Protein AF-A0A919ZQ07-F1 (afdb_monomer_lite)

Foldseek 3Di:
DEDEEELQEPPDHCVVVVVCVVPDDDDYYYHYDNHDYPPCSCVSCVPVVVVVVVVVCCVPVNPDPPPPPPPPD

Secondary structure (DSSP, 8-state):
--EEEETT-SSS-HHHHHHHHHH--SS--EEEETT--TT-HHHH-HHHHHHHHHHHHHHHH-S----------

Structure (mmCIF, N/CA/C/O backbone):
data_AF-A0A919ZQ07-F1
#
_entry.id   AF-A0A919ZQ07-F1
#
loop_
_atom_site.group_PDB
_atom_site.id
_atom_site.type_symbol
_atom_site.label_atom_id
_atom_site.label_alt_id
_atom_site.label_comp_id
_atom_site.label_asym_id
_atom_site.label_entity_id
_atom_site.label_seq_id
_atom_site.pdbx_PDB_ins_code
_atom_site.Cartn_x
_atom_site.Cartn_y
_atom_site.Cartn_z
_atom_site.occupancy
_atom_site.B_iso_or_equiv
_atom_site.auth_seq_id
_atom_site.auth_comp_id
_atom_site.auth_asym_id
_atom_site.auth_atom_id
_atom_site.pdbx_PDB_model_num
ATOM 1 N N . MET A 1 1 ? -0.797 -6.988 9.705 1.00 44.94 1 MET A N 1
ATOM 2 C CA . MET A 1 1 ? 0.348 -6.089 9.418 1.00 44.94 1 MET A CA 1
ATOM 3 C C . MET A 1 1 ? 0.353 -5.900 7.918 1.00 44.94 1 MET A C 1
ATOM 5 O O . MET A 1 1 ? 0.621 -6.868 7.214 1.00 44.94 1 MET A O 1
ATOM 9 N N . ASP A 1 2 ? -0.030 -4.720 7.441 1.00 48.22 2 ASP A N 1
ATOM 10 C CA . ASP A 1 2 ? -0.373 -4.536 6.027 1.00 48.22 2 ASP A CA 1
ATOM 11 C C . ASP A 1 2 ? 0.822 -3.985 5.247 1.00 48.22 2 ASP A C 1
ATOM 13 O O . ASP A 1 2 ? 1.579 -3.153 5.751 1.00 48.22 2 ASP A O 1
ATOM 17 N N . ARG A 1 3 ? 1.048 -4.531 4.047 1.00 55.84 3 ARG A N 1
ATOM 18 C CA . ARG A 1 3 ? 2.259 -4.307 3.239 1.00 55.84 3 ARG A CA 1
ATOM 19 C C . ARG A 1 3 ? 1.859 -3.797 1.853 1.00 55.84 3 ARG A C 1
ATOM 21 O O . ARG A 1 3 ? 1.039 -4.419 1.180 1.00 55.84 3 ARG A O 1
ATOM 28 N N . PHE A 1 4 ? 2.469 -2.688 1.440 1.00 60.91 4 PHE A N 1
ATOM 29 C CA . PHE A 1 4 ? 2.327 -2.080 0.115 1.00 60.91 4 PHE A CA 1
ATOM 30 C C . PHE A 1 4 ? 3.638 -2.321 -0.644 1.00 60.91 4 PHE A C 1
ATOM 32 O O . PHE A 1 4 ? 4.687 -1.885 -0.172 1.00 60.91 4 PHE A O 1
ATOM 39 N N . CYS A 1 5 ? 3.609 -3.062 -1.754 1.00 67.94 5 CYS A N 1
ATOM 40 C CA . CYS A 1 5 ? 4.816 -3.456 -2.494 1.00 67.94 5 CYS A CA 1
ATOM 41 C C . CYS A 1 5 ? 4.652 -3.215 -4.003 1.00 67.94 5 CYS A C 1
ATOM 43 O O . CYS A 1 5 ? 3.545 -3.296 -4.541 1.00 67.94 5 CYS A O 1
ATOM 45 N N . GLY A 1 6 ? 5.754 -2.898 -4.680 1.00 67.19 6 GLY A N 1
ATOM 46 C CA . GLY A 1 6 ? 5.814 -2.856 -6.137 1.00 67.19 6 GLY A CA 1
ATOM 47 C C . GLY A 1 6 ? 6.077 -4.246 -6.720 1.00 67.19 6 GLY A C 1
ATOM 48 O O . GLY A 1 6 ? 6.833 -5.020 -6.134 1.00 67.19 6 GLY A O 1
ATOM 49 N N . GLY A 1 7 ? 5.426 -4.582 -7.835 1.00 68.19 7 GLY A N 1
ATOM 50 C CA . GLY A 1 7 ? 5.601 -5.864 -8.528 1.00 68.19 7 GLY A CA 1
ATOM 51 C C . GLY A 1 7 ? 6.938 -5.997 -9.266 1.00 68.19 7 GLY A C 1
ATOM 52 O O . GLY A 1 7 ? 7.451 -7.105 -9.398 1.00 68.19 7 GLY A O 1
ATOM 53 N N . GLU A 1 8 ? 7.538 -4.877 -9.677 1.00 78.62 8 GLU A N 1
ATOM 54 C CA . GLU A 1 8 ? 8.849 -4.813 -10.343 1.00 78.62 8 GLU A CA 1
ATOM 55 C C . GLU A 1 8 ? 9.968 -4.361 -9.389 1.00 78.62 8 GLU A C 1
ATOM 57 O O . GLU A 1 8 ? 11.030 -3.893 -9.806 1.00 78.62 8 GLU A O 1
ATOM 62 N N . ASP A 1 9 ? 9.743 -4.466 -8.079 1.00 73.56 9 ASP A N 1
ATOM 63 C CA . ASP A 1 9 ? 10.747 -4.116 -7.080 1.00 73.56 9 ASP A CA 1
ATOM 64 C C . ASP A 1 9 ? 11.901 -5.135 -7.095 1.00 73.56 9 ASP A C 1
ATOM 66 O O . ASP A 1 9 ? 11.750 -6.286 -6.690 1.00 73.56 9 ASP A O 1
ATOM 70 N N . THR A 1 10 ? 13.072 -4.717 -7.574 1.00 78.25 10 THR A N 1
ATOM 71 C CA . THR A 1 10 ? 14.295 -5.537 -7.584 1.00 78.25 10 THR A CA 1
ATOM 72 C C . THR A 1 10 ? 15.166 -5.330 -6.344 1.00 78.25 10 THR A C 1
ATOM 74 O O . THR A 1 10 ? 16.092 -6.108 -6.117 1.00 78.25 10 THR A O 1
ATOM 77 N N . PHE A 1 11 ? 14.876 -4.308 -5.531 1.00 79.00 11 PHE A N 1
ATOM 78 C CA . PHE A 1 11 ? 15.603 -4.005 -4.297 1.00 79.00 11 PHE A CA 1
ATOM 79 C C . PHE A 1 11 ? 15.023 -4.781 -3.107 1.00 79.00 11 PHE A C 1
ATOM 81 O O . PHE A 1 11 ? 15.769 -5.341 -2.306 1.00 79.00 11 PHE A O 1
ATOM 88 N N . VAL A 1 12 ? 13.693 -4.871 -3.026 1.00 79.00 12 VAL A N 1
ATOM 89 C CA . VAL A 1 12 ? 12.957 -5.748 -2.106 1.00 79.00 12 VAL A CA 1
ATOM 90 C C . VAL A 1 12 ? 11.911 -6.526 -2.911 1.00 79.00 12 VAL A C 1
ATOM 92 O O . VAL A 1 12 ? 10.784 -6.054 -3.066 1.00 79.00 12 VAL A O 1
ATOM 95 N N . PRO A 1 13 ? 12.258 -7.722 -3.418 1.00 80.62 13 PRO A N 1
ATOM 96 C CA . PRO A 1 13 ? 11.373 -8.506 -4.269 1.00 80.62 13 PRO A CA 1
ATOM 97 C C . PRO A 1 13 ? 10.002 -8.773 -3.654 1.00 80.62 13 PRO A C 1
ATOM 99 O O . PRO A 1 13 ? 9.881 -9.132 -2.479 1.00 80.62 13 PRO A O 1
ATOM 102 N N . THR A 1 14 ? 8.959 -8.715 -4.482 1.00 81.56 14 THR A N 1
ATOM 103 C CA . THR A 1 14 ? 7.573 -9.010 -4.082 1.00 81.56 14 THR A CA 1
ATOM 104 C C . THR A 1 14 ? 7.417 -10.414 -3.485 1.00 81.56 14 THR A C 1
ATOM 106 O O . THR A 1 14 ? 6.543 -10.648 -2.649 1.00 81.56 14 THR A O 1
ATOM 109 N N . SER A 1 15 ? 8.296 -11.356 -3.846 1.00 84.00 15 SER A N 1
ATOM 110 C CA . SER A 1 15 ? 8.352 -12.693 -3.243 1.00 84.00 15 SER A CA 1
ATOM 111 C C . SER A 1 15 ? 8.556 -12.651 -1.724 1.00 84.00 15 SER A C 1
ATOM 113 O O . SER A 1 15 ? 7.909 -13.422 -1.017 1.00 84.00 15 SER A O 1
ATOM 115 N N . MET A 1 16 ? 9.353 -11.707 -1.207 1.00 84.44 16 MET A N 1
ATOM 116 C CA . MET A 1 16 ? 9.525 -11.506 0.236 1.00 84.44 16 MET A CA 1
ATOM 117 C C . MET A 1 16 ? 8.220 -11.039 0.892 1.00 84.44 16 MET A C 1
ATOM 119 O O . MET A 1 16 ? 7.874 -11.481 1.987 1.00 84.44 16 MET A O 1
ATOM 123 N N . ALA A 1 17 ? 7.454 -10.170 0.222 1.00 82.62 17 ALA A N 1
ATOM 124 C CA . ALA A 1 17 ? 6.148 -9.738 0.716 1.00 82.62 17 ALA A CA 1
ATOM 125 C C . ALA A 1 17 ? 5.150 -10.908 0.764 1.00 82.62 17 ALA A C 1
ATOM 127 O O . ALA A 1 17 ? 4.426 -11.054 1.750 1.00 82.62 17 ALA A O 1
ATOM 128 N N . HIS A 1 18 ? 5.148 -11.774 -0.255 1.00 84.50 18 HIS A N 1
ATOM 129 C CA . HIS A 1 18 ? 4.326 -12.985 -0.276 1.00 84.50 18 HIS A CA 1
ATOM 130 C C . HIS A 1 18 ? 4.719 -13.998 0.802 1.00 84.50 18 HIS A C 1
ATOM 132 O O . HIS A 1 18 ? 3.836 -14.576 1.434 1.00 84.50 18 HIS A O 1
ATOM 138 N N . GLU A 1 19 ? 6.014 -14.216 1.033 1.00 87.88 19 GLU A N 1
ATOM 139 C CA . GLU A 1 19 ? 6.506 -15.092 2.099 1.00 87.88 19 GLU A CA 1
ATOM 140 C C . GLU A 1 19 ? 6.011 -14.613 3.463 1.00 87.88 19 GLU A C 1
ATOM 142 O O . GLU A 1 19 ? 5.291 -15.334 4.150 1.00 87.88 19 GLU A O 1
ATOM 147 N N . LEU A 1 20 ? 6.267 -13.348 3.798 1.00 85.25 20 LEU A N 1
ATOM 148 C CA . LEU A 1 20 ? 5.824 -12.758 5.060 1.00 85.25 20 LEU A CA 1
ATOM 149 C C . LEU A 1 20 ? 4.301 -12.779 5.211 1.00 85.25 20 LEU A C 1
ATOM 151 O O . LEU A 1 20 ? 3.786 -12.998 6.309 1.00 85.25 20 LEU A O 1
ATOM 155 N N . TYR A 1 21 ? 3.568 -12.555 4.118 1.00 84.44 21 TYR A N 1
ATOM 156 C CA . TYR A 1 21 ? 2.116 -12.653 4.137 1.00 84.44 21 TYR A CA 1
ATOM 157 C C . TYR A 1 21 ? 1.659 -14.074 4.457 1.00 84.44 21 TYR A C 1
ATOM 159 O O . TYR A 1 21 ? 0.748 -14.233 5.260 1.00 84.44 21 TYR A O 1
ATOM 167 N N . ARG A 1 22 ? 2.274 -15.113 3.884 1.00 87.19 22 ARG A N 1
ATOM 168 C CA . ARG A 1 22 ? 1.913 -16.506 4.191 1.00 87.19 22 ARG A CA 1
ATOM 169 C C . ARG A 1 22 ? 2.206 -16.869 5.646 1.00 87.19 22 ARG A C 1
ATOM 171 O O . ARG A 1 22 ? 1.323 -17.413 6.299 1.00 87.19 22 ARG A O 1
ATOM 178 N N . GLU A 1 23 ? 3.374 -16.491 6.158 1.00 88.94 23 GLU A N 1
ATOM 179 C CA . GLU A 1 23 ? 3.831 -16.885 7.499 1.00 88.94 23 GLU A CA 1
ATOM 180 C C . GLU A 1 23 ? 3.165 -16.104 8.649 1.00 88.94 23 GLU A C 1
ATOM 182 O O . GLU A 1 23 ? 3.128 -16.559 9.791 1.00 88.94 23 GLU A O 1
ATOM 187 N N . SER A 1 24 ? 2.617 -14.913 8.393 1.00 82.69 24 SER A N 1
ATOM 188 C CA . SER A 1 24 ? 1.990 -14.099 9.444 1.00 82.69 24 SER A CA 1
ATOM 189 C C . SER A 1 24 ? 0.583 -14.600 9.795 1.00 82.69 24 SER A C 1
ATOM 191 O O . SER A 1 24 ? -0.292 -14.614 8.943 1.00 82.69 24 SER A O 1
ATOM 193 N N . ALA A 1 25 ? 0.289 -14.953 11.047 1.00 80.62 25 ALA A N 1
ATOM 194 C CA . ALA A 1 25 ? -1.089 -15.237 11.471 1.00 80.62 25 ALA A CA 1
ATOM 195 C C . ALA A 1 25 ? -1.876 -13.943 11.779 1.00 80.62 25 ALA A C 1
ATOM 197 O O . ALA A 1 25 ? -1.310 -12.977 12.291 1.00 80.62 25 ALA A O 1
ATOM 198 N N . GLY A 1 26 ? -3.186 -13.938 11.506 1.00 75.12 26 GLY A N 1
ATOM 199 C CA . GLY A 1 26 ? -4.106 -12.847 11.860 1.00 75.12 26 GLY A CA 1
ATOM 200 C C . GLY A 1 26 ? -4.631 -12.026 10.678 1.00 75.12 26 GLY A C 1
ATOM 201 O O . GLY A 1 26 ? -4.334 -12.311 9.518 1.00 75.12 26 GLY A O 1
ATOM 202 N N . ASP A 1 27 ? -5.434 -11.009 10.996 1.00 76.81 27 ASP A N 1
ATOM 203 C CA . ASP A 1 27 ? -6.020 -10.087 10.020 1.00 76.81 27 ASP A CA 1
ATOM 204 C C . ASP A 1 27 ? -4.931 -9.236 9.358 1.00 76.81 27 ASP A C 1
ATOM 206 O O . ASP A 1 27 ? -4.245 -8.432 10.001 1.00 76.81 27 ASP A O 1
ATOM 210 N N . LYS A 1 28 ? -4.761 -9.437 8.054 1.00 78.00 28 LYS A N 1
ATOM 211 C CA . LYS A 1 28 ? -3.729 -8.795 7.241 1.00 78.00 28 LYS A CA 1
ATOM 212 C C . LYS A 1 28 ? -4.225 -8.594 5.814 1.00 78.00 28 LYS A C 1
ATOM 214 O O . LYS A 1 28 ? -5.059 -9.353 5.320 1.00 78.00 28 LYS A O 1
ATOM 219 N N . TYR A 1 29 ? -3.678 -7.587 5.156 1.00 81.69 29 TYR A N 1
ATOM 220 C CA . TYR A 1 29 ? -3.973 -7.219 3.784 1.00 81.69 29 TYR A CA 1
ATOM 221 C C . TYR A 1 29 ? -2.672 -6.965 3.016 1.00 81.69 29 TYR A C 1
ATOM 223 O O . TYR A 1 29 ? -1.736 -6.346 3.529 1.00 81.69 29 TYR A O 1
ATOM 231 N N . LEU A 1 30 ? -2.610 -7.466 1.783 1.00 83.38 30 LEU A N 1
ATOM 232 C CA . LEU A 1 30 ? -1.475 -7.290 0.884 1.00 83.38 30 LEU A CA 1
ATOM 233 C C . LEU A 1 30 ? -1.945 -6.543 -0.360 1.00 83.38 30 LEU A C 1
ATOM 235 O O . LEU A 1 30 ? -2.841 -7.013 -1.059 1.00 83.38 30 LEU A O 1
ATOM 239 N N . TYR A 1 31 ? -1.319 -5.398 -0.627 1.00 85.06 31 TYR A N 1
ATOM 240 C CA . TYR A 1 31 ? -1.547 -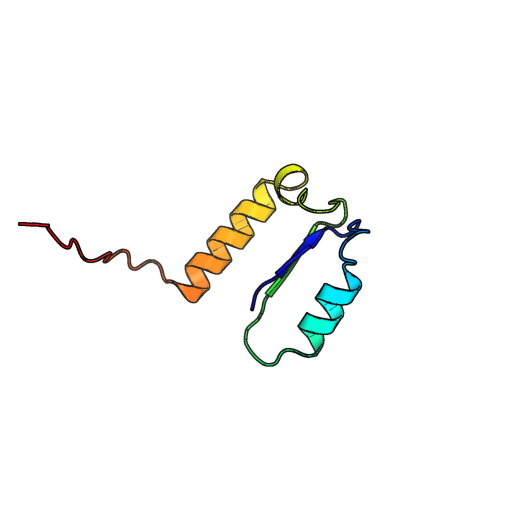4.616 -1.835 1.00 85.06 31 TYR A CA 1
ATOM 241 C C . TYR A 1 31 ? -0.276 -4.580 -2.681 1.00 85.06 31 TYR A C 1
ATOM 243 O O . TYR A 1 31 ? 0.766 -4.110 -2.215 1.00 85.06 31 TYR A O 1
ATOM 251 N N . ILE A 1 32 ? -0.365 -5.078 -3.914 1.00 85.25 32 ILE A N 1
ATOM 252 C CA . ILE A 1 32 ? 0.744 -5.098 -4.871 1.00 85.25 32 ILE A CA 1
ATOM 253 C C . ILE A 1 32 ? 0.317 -4.333 -6.119 1.00 85.25 32 ILE A C 1
ATOM 255 O O . ILE A 1 32 ? -0.718 -4.648 -6.702 1.00 85.25 32 ILE A O 1
ATOM 259 N N . VAL A 1 33 ? 1.127 -3.356 -6.531 1.00 86.38 33 VAL A N 1
ATOM 260 C CA . VAL A 1 33 ? 0.958 -2.645 -7.808 1.00 86.38 33 VAL A CA 1
ATOM 261 C C . VAL A 1 33 ? 1.913 -3.283 -8.825 1.00 86.38 33 VAL A C 1
ATOM 263 O O . VAL A 1 33 ? 3.121 -3.091 -8.673 1.00 86.38 33 VAL A O 1
ATOM 266 N N . PRO A 1 34 ? 1.422 -4.061 -9.816 1.00 80.00 34 PRO A N 1
ATOM 267 C CA . PRO A 1 34 ? 2.270 -4.907 -10.662 1.00 80.00 34 PRO A CA 1
ATOM 268 C C . PRO A 1 34 ? 3.395 -4.159 -11.380 1.00 80.00 34 PRO A C 1
ATOM 270 O O . PRO A 1 34 ? 4.520 -4.627 -11.361 1.00 80.00 34 PRO A O 1
ATOM 273 N N . GLU A 1 35 ? 3.108 -2.978 -11.929 1.00 83.75 35 GLU A N 1
ATOM 274 C CA . GLU A 1 35 ? 4.050 -2.178 -12.734 1.00 83.75 35 GLU A CA 1
ATOM 275 C C . GLU A 1 35 ? 4.894 -1.201 -11.894 1.00 83.75 35 GLU A C 1
ATOM 277 O O . GLU A 1 35 ? 5.621 -0.365 -12.424 1.00 83.75 35 GLU A O 1
ATOM 282 N N . ALA A 1 36 ? 4.771 -1.239 -10.564 1.00 81.56 36 ALA A N 1
ATOM 283 C CA . ALA A 1 36 ? 5.539 -0.355 -9.699 1.00 81.56 36 ALA A CA 1
ATOM 284 C C . ALA A 1 36 ? 6.900 -0.963 -9.345 1.00 81.56 36 ALA A C 1
ATOM 286 O O . ALA A 1 36 ? 6.982 -2.069 -8.812 1.00 81.56 36 ALA A O 1
ATOM 287 N N . ALA A 1 37 ? 7.956 -0.180 -9.549 1.00 80.69 37 ALA A N 1
ATOM 288 C CA . ALA A 1 37 ? 9.272 -0.381 -8.954 1.00 80.69 37 ALA A CA 1
ATOM 289 C C . ALA A 1 37 ? 9.316 0.119 -7.490 1.00 80.69 37 ALA A C 1
ATOM 291 O O . ALA A 1 37 ? 8.333 0.662 -6.964 1.00 80.69 37 ALA A O 1
ATOM 292 N N . HIS A 1 38 ? 10.477 -0.005 -6.839 1.00 79.81 38 HIS A N 1
ATOM 293 C CA . HIS A 1 38 ? 10.695 0.408 -5.448 1.00 79.81 38 HIS A CA 1
ATOM 294 C C . HIS A 1 38 ? 10.199 1.843 -5.169 1.00 79.81 38 HIS A C 1
ATOM 296 O O . HIS A 1 38 ? 10.611 2.793 -5.831 1.00 79.81 38 HIS A O 1
ATOM 302 N N . VAL A 1 39 ? 9.311 2.009 -4.177 1.00 79.06 39 VAL A N 1
ATOM 303 C CA . VAL A 1 39 ? 8.717 3.301 -3.737 1.00 79.06 39 VAL A CA 1
ATOM 304 C C . VAL A 1 39 ? 7.810 3.995 -4.776 1.00 79.06 39 VAL A C 1
ATOM 306 O O . VAL A 1 39 ? 7.292 5.080 -4.525 1.00 79.06 39 VAL A O 1
ATOM 309 N N . THR A 1 40 ? 7.521 3.380 -5.927 1.00 83.25 40 THR A N 1
ATOM 310 C CA . THR A 1 40 ? 6.762 4.051 -7.007 1.00 83.25 40 THR A CA 1
ATOM 311 C C . THR A 1 40 ? 5.264 3.745 -7.039 1.00 83.25 40 THR A C 1
ATOM 313 O O . THR A 1 40 ? 4.547 4.327 -7.848 1.00 83.25 40 THR A O 1
ATOM 316 N N . SER A 1 41 ? 4.742 2.904 -6.141 1.00 81.56 41 SER A N 1
ATOM 317 C CA . SER A 1 41 ? 3.333 2.470 -6.161 1.00 81.56 41 SER A CA 1
ATOM 318 C C . SER A 1 41 ? 2.325 3.626 -6.143 1.00 81.56 41 SER A C 1
ATOM 320 O O . SER A 1 41 ? 1.279 3.527 -6.774 1.00 81.56 41 SER A O 1
ATOM 322 N N . PHE A 1 42 ? 2.645 4.739 -5.472 1.00 82.94 42 PHE A N 1
ATOM 323 C CA . PHE A 1 42 ? 1.805 5.942 -5.494 1.00 82.94 42 PHE A CA 1
ATOM 324 C C . PHE A 1 42 ? 1.833 6.676 -6.841 1.00 82.94 42 PHE A C 1
ATOM 326 O O . PHE A 1 42 ? 0.833 7.267 -7.232 1.00 82.94 42 PHE A O 1
ATOM 333 N N . LEU A 1 43 ? 2.974 6.674 -7.534 1.00 85.19 43 LEU A N 1
ATOM 334 C CA . LEU A 1 43 ? 3.118 7.327 -8.837 1.00 85.19 43 LEU A CA 1
ATOM 335 C C . LEU A 1 43 ? 2.407 6.530 -9.933 1.00 85.19 43 LEU A C 1
ATOM 337 O O . LEU A 1 43 ? 1.769 7.127 -10.792 1.00 85.19 43 LEU A O 1
ATOM 341 N N . VAL A 1 44 ? 2.504 5.200 -9.870 1.00 87.00 44 VAL A N 1
ATOM 342 C CA . VAL A 1 44 ? 1.898 4.281 -10.844 1.00 87.00 44 VAL A CA 1
ATOM 343 C C . VAL A 1 44 ? 0.386 4.170 -10.648 1.00 87.00 44 VAL A C 1
ATOM 345 O O . VAL A 1 44 ? -0.360 4.241 -11.618 1.00 87.00 44 VAL A O 1
ATOM 348 N N . ASP A 1 45 ? -0.087 4.056 -9.404 1.00 86.88 45 ASP A N 1
ATOM 349 C CA . ASP A 1 45 ? -1.518 3.961 -9.105 1.00 86.88 45 ASP A CA 1
ATOM 350 C C . ASP A 1 45 ? -1.898 4.808 -7.886 1.00 86.88 45 ASP A C 1
ATOM 352 O O . ASP A 1 45 ? -2.114 4.328 -6.767 1.00 86.88 45 ASP A O 1
ATOM 356 N N . SER A 1 46 ? -1.980 6.118 -8.111 1.00 87.94 46 SER A N 1
ATOM 357 C CA . SER A 1 46 ? -2.278 7.076 -7.046 1.00 87.94 46 SER A CA 1
ATOM 358 C C . SER A 1 46 ? -3.686 6.915 -6.462 1.00 87.94 46 SER A C 1
ATOM 360 O O . SER A 1 46 ? -3.893 7.170 -5.272 1.00 87.94 46 SER A O 1
ATOM 362 N N . GLU A 1 47 ? -4.663 6.495 -7.270 1.00 90.69 47 GLU A N 1
ATOM 363 C CA . GLU A 1 47 ? -6.055 6.346 -6.845 1.00 90.69 47 GLU A CA 1
ATOM 364 C C . GLU A 1 47 ? -6.246 5.074 -6.023 1.00 90.69 47 GLU A C 1
ATOM 366 O O . GLU A 1 47 ? -6.816 5.131 -4.927 1.00 90.69 47 GLU A O 1
ATOM 371 N N . GLY A 1 48 ? -5.724 3.943 -6.504 1.00 88.00 48 GLY A N 1
ATOM 372 C CA . GLY A 1 48 ? -5.726 2.693 -5.758 1.00 88.00 48 GLY A CA 1
ATOM 373 C C . GLY A 1 48 ? -4.943 2.823 -4.462 1.00 88.00 48 GLY A C 1
ATOM 374 O O . GLY A 1 48 ? -5.476 2.497 -3.401 1.00 88.00 48 GLY A O 1
ATOM 375 N N . TYR A 1 49 ? -3.751 3.424 -4.497 1.00 86.12 49 TYR A N 1
ATOM 376 C CA . TYR A 1 49 ? -2.963 3.664 -3.289 1.00 86.12 49 TYR A CA 1
ATOM 377 C C . TYR A 1 49 ? -3.755 4.451 -2.232 1.00 86.12 49 TYR A C 1
ATOM 379 O O . TYR A 1 49 ? -3.851 4.029 -1.077 1.00 86.12 49 TYR A O 1
ATOM 387 N N . LYS A 1 50 ? -4.384 5.573 -2.615 1.00 88.50 50 LYS A N 1
ATOM 388 C CA . LYS A 1 50 ? -5.207 6.383 -1.696 1.00 88.50 50 LYS A CA 1
ATOM 389 C C . LYS A 1 50 ? -6.400 5.602 -1.147 1.00 88.50 50 LYS A C 1
ATOM 391 O O . LYS A 1 50 ? -6.693 5.717 0.044 1.00 88.50 50 LYS A O 1
ATOM 396 N N . ARG A 1 51 ? -7.078 4.814 -1.987 1.00 90.88 51 ARG A N 1
ATOM 397 C CA . ARG A 1 51 ? -8.208 3.969 -1.576 1.00 90.88 51 ARG A CA 1
ATOM 398 C C . ARG A 1 51 ? -7.774 2.941 -0.534 1.00 90.88 51 ARG A C 1
ATOM 400 O O . ARG A 1 51 ? -8.356 2.905 0.543 1.00 90.88 51 ARG A O 1
ATOM 407 N N . HIS A 1 52 ? -6.702 2.196 -0.793 1.00 88.81 52 HIS A N 1
ATOM 408 C CA . HIS A 1 52 ? -6.225 1.168 0.132 1.00 88.81 52 HIS A CA 1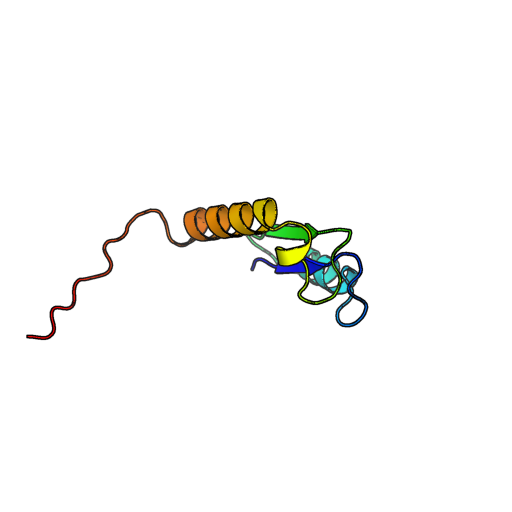
ATOM 409 C C . HIS A 1 52 ? -5.733 1.746 1.462 1.00 88.81 52 HIS A C 1
ATOM 411 O O . HIS A 1 52 ? -6.004 1.164 2.510 1.00 88.81 52 HIS A O 1
ATOM 417 N N . ILE A 1 53 ? -5.089 2.918 1.456 1.00 87.38 53 ILE A N 1
ATOM 418 C CA . ILE A 1 53 ? -4.733 3.624 2.697 1.00 87.38 53 ILE A CA 1
ATOM 419 C C . ILE A 1 53 ? -5.984 4.067 3.464 1.00 87.38 53 ILE A C 1
ATOM 421 O O . ILE A 1 53 ? -6.044 3.906 4.683 1.00 87.38 53 ILE A O 1
ATOM 425 N N . LYS A 1 54 ? -6.994 4.610 2.776 1.00 87.75 54 LYS A N 1
ATOM 426 C CA . LYS A 1 54 ? -8.249 5.030 3.410 1.00 87.75 54 LYS A CA 1
ATOM 427 C C . LYS A 1 54 ? -8.978 3.847 4.046 1.00 87.75 54 LYS A C 1
ATOM 429 O O . LYS A 1 54 ? -9.412 3.957 5.191 1.00 87.75 54 LYS A O 1
ATOM 434 N N . ASP A 1 55 ? -9.070 2.731 3.334 1.00 86.31 55 ASP A N 1
ATOM 435 C CA . ASP A 1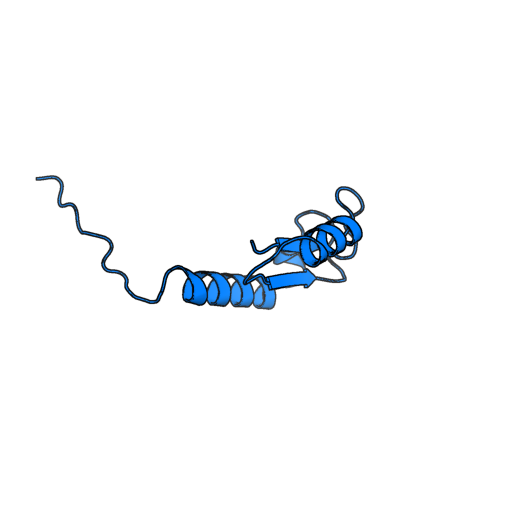 55 ? -9.724 1.514 3.815 1.00 86.31 55 ASP A CA 1
ATOM 436 C C . ASP A 1 55 ? -8.960 0.909 4.999 1.00 86.31 55 ASP A C 1
ATOM 438 O O . ASP A 1 55 ? -9.568 0.529 6.001 1.00 86.31 55 ASP A O 1
ATOM 442 N N . PHE A 1 56 ? -7.624 0.904 4.932 1.00 85.44 56 PHE A N 1
ATOM 443 C CA . PHE A 1 56 ? -6.757 0.489 6.033 1.00 85.44 56 PHE A CA 1
ATOM 444 C C . PHE A 1 56 ? -7.009 1.316 7.300 1.00 85.44 56 PHE A C 1
ATOM 446 O O . PHE A 1 56 ? -7.303 0.774 8.366 1.00 85.44 56 PHE A O 1
ATOM 453 N N . VAL A 1 57 ? -6.940 2.643 7.179 1.00 86.56 57 VAL A N 1
ATOM 454 C CA . VAL A 1 57 ? -7.162 3.564 8.300 1.00 86.56 57 VAL A CA 1
ATOM 455 C C . VAL A 1 57 ? -8.568 3.395 8.872 1.00 86.56 57 VAL A C 1
ATOM 457 O O . VAL A 1 57 ? -8.724 3.303 10.088 1.00 86.56 57 VAL A O 1
ATOM 460 N N . ALA A 1 58 ? -9.588 3.299 8.016 1.00 86.19 58 ALA A N 1
ATOM 461 C CA . ALA A 1 58 ? -10.967 3.098 8.448 1.00 86.19 58 ALA A CA 1
ATOM 462 C C . ALA A 1 58 ? -11.147 1.783 9.223 1.00 86.19 58 ALA A C 1
ATOM 464 O O . ALA A 1 58 ? -11.842 1.772 10.240 1.00 86.19 58 ALA A O 1
ATOM 465 N N . ARG A 1 59 ? -10.494 0.700 8.779 1.00 82.69 59 ARG A N 1
ATOM 466 C CA . ARG A 1 59 ? -10.577 -0.626 9.406 1.00 82.69 59 ARG A CA 1
ATOM 467 C C . ARG A 1 59 ? -9.985 -0.660 10.814 1.00 82.69 59 ARG A C 1
ATOM 469 O O . ARG A 1 59 ? -10.554 -1.325 11.674 1.00 82.69 59 ARG A O 1
ATOM 476 N N . TYR A 1 60 ? -8.867 0.026 11.052 1.00 81.19 60 TYR A N 1
ATOM 477 C CA . TYR A 1 60 ? -8.120 -0.111 12.310 1.00 81.19 60 TYR A CA 1
ATOM 478 C C . TYR A 1 60 ? -8.244 1.074 13.270 1.00 81.19 60 TYR A C 1
ATOM 480 O O . TYR A 1 60 ? -8.083 0.883 14.473 1.00 81.19 60 TYR A O 1
ATOM 488 N N . LEU A 1 61 ? -8.532 2.283 12.778 1.00 79.50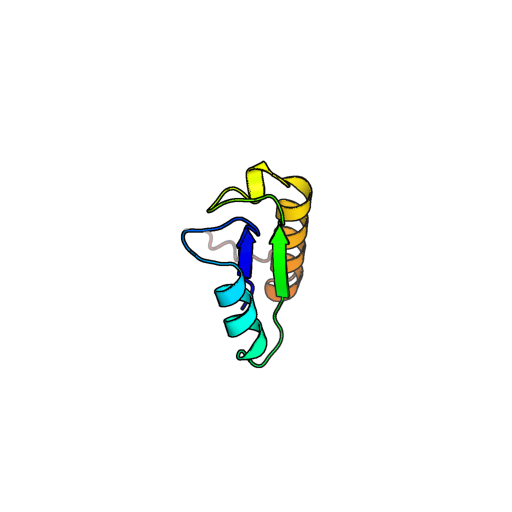 61 LEU A N 1
ATOM 489 C CA . LEU A 1 61 ? -8.672 3.475 13.625 1.00 79.50 61 LEU A CA 1
ATOM 490 C C . LEU A 1 61 ? -10.131 3.900 13.839 1.00 79.50 61 LEU A C 1
ATOM 492 O O . LEU A 1 61 ? -10.406 4.628 14.790 1.00 79.50 61 LEU A O 1
ATOM 496 N N . GLY A 1 62 ? -11.069 3.420 13.013 1.00 67.00 62 GLY A N 1
ATOM 497 C CA . GLY A 1 62 ? -12.478 3.810 13.074 1.00 67.00 62 GLY A CA 1
ATOM 498 C C . GLY A 1 62 ? -12.716 5.294 12.743 1.00 67.00 62 GLY A C 1
ATOM 499 O O . GLY A 1 62 ? -11.858 6.156 12.899 1.00 67.00 62 GLY A O 1
ATOM 500 N N . GLN A 1 63 ? -13.923 5.633 12.291 1.00 57.94 63 GLN A N 1
ATOM 501 C CA . GLN A 1 63 ? -14.347 7.012 11.975 1.00 57.94 63 GLN A CA 1
ATOM 502 C C . GLN A 1 63 ? -14.615 7.878 13.228 1.00 57.94 63 GLN A C 1
ATOM 504 O O . GLN A 1 63 ? -15.378 8.838 13.157 1.00 57.94 63 GLN A O 1
ATOM 509 N N . ASN A 1 64 ? -14.042 7.554 14.393 1.00 54.41 64 ASN A N 1
ATOM 510 C CA . ASN A 1 64 ? -14.318 8.294 15.623 1.00 54.41 64 ASN A CA 1
ATOM 511 C C . ASN A 1 64 ? -13.194 9.289 15.926 1.00 54.41 64 ASN A C 1
ATOM 513 O O . ASN A 1 64 ? -12.308 9.053 16.747 1.00 54.41 64 ASN A O 1
ATOM 517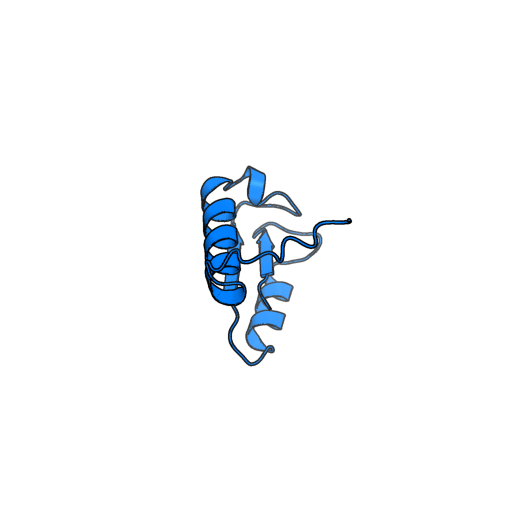 N N . THR A 1 65 ? -13.231 10.428 15.238 1.00 50.06 65 THR A N 1
ATOM 518 C CA . THR A 1 65 ? -12.395 11.594 15.533 1.00 50.06 65 THR A CA 1
ATOM 519 C C . THR A 1 65 ? -12.862 12.298 16.812 1.00 50.06 65 THR A C 1
ATOM 521 O O . THR A 1 65 ? -13.204 13.475 16.789 1.00 50.06 65 THR A O 1
ATOM 524 N N . GLU A 1 66 ? -12.821 11.619 17.956 1.00 51.09 66 GLU A N 1
ATOM 525 C CA . GLU A 1 66 ? -12.583 12.297 19.233 1.00 51.09 66 GLU A CA 1
ATOM 526 C C . GLU A 1 66 ? -11.079 12.279 19.511 1.00 51.09 66 GLU A C 1
ATOM 528 O O . GLU A 1 66 ? -10.575 11.692 20.470 1.00 51.09 66 GLU A O 1
ATOM 533 N N . ILE A 1 67 ? -10.326 12.966 18.646 1.00 57.44 67 ILE A N 1
ATOM 534 C CA . ILE A 1 67 ? -8.997 13.430 19.025 1.00 57.44 67 ILE A CA 1
ATOM 535 C C . ILE A 1 67 ? -9.247 14.410 20.164 1.00 57.44 67 ILE A C 1
ATOM 537 O O . ILE A 1 67 ? -9.662 15.547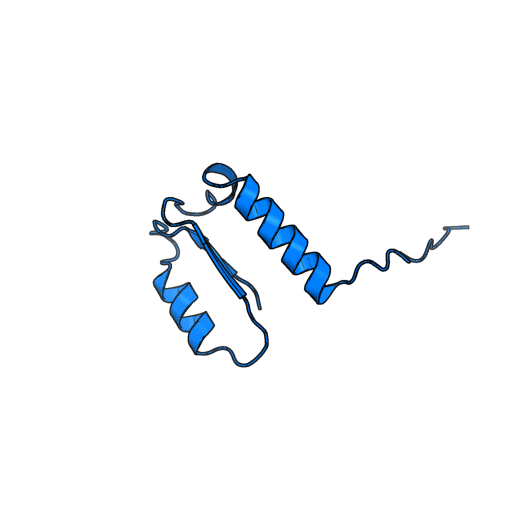 19.935 1.00 57.44 67 ILE A O 1
ATOM 541 N N . ARG A 1 68 ? -9.076 13.918 21.397 1.00 50.84 68 ARG A N 1
ATOM 542 C CA . ARG A 1 68 ? -9.099 14.686 22.641 1.00 50.84 68 ARG A CA 1
ATOM 543 C C . ARG A 1 68 ? -8.506 16.062 22.366 1.00 50.84 68 ARG A C 1
ATOM 545 O O . ARG A 1 68 ? -7.291 16.189 22.216 1.00 50.84 68 ARG A O 1
ATOM 552 N N . LYS A 1 69 ? -9.359 17.090 22.321 1.00 47.28 69 LYS A N 1
ATOM 553 C CA . LYS A 1 69 ? -8.936 18.484 22.430 1.00 47.28 69 LYS A CA 1
ATOM 554 C C . LYS A 1 69 ? -8.310 18.633 23.814 1.00 47.28 69 LYS A C 1
ATOM 556 O O . LYS A 1 69 ? -8.961 19.089 24.749 1.00 47.28 69 LYS A O 1
ATOM 561 N N . LYS A 1 70 ? -7.048 18.226 23.978 1.00 46.31 70 LYS A N 1
ATOM 562 C CA . LYS A 1 70 ? -6.216 18.732 25.062 1.00 46.31 70 LYS A CA 1
ATOM 563 C C . LYS A 1 70 ? -5.947 20.189 24.721 1.00 46.31 70 LYS A C 1
ATOM 565 O O . LYS A 1 70 ? -5.004 20.538 24.022 1.00 46.31 70 LYS A O 1
ATOM 570 N N . LYS A 1 71 ? -6.898 21.008 25.158 1.00 42.94 71 LYS A N 1
ATOM 571 C CA . LYS A 1 71 ? -6.779 22.441 25.340 1.00 42.94 71 LYS A CA 1
ATOM 572 C C . LYS A 1 71 ? -5.586 22.630 26.276 1.00 42.94 71 LYS A C 1
ATOM 574 O O . LYS A 1 71 ? -5.674 22.267 27.443 1.00 42.94 71 LYS A O 1
ATOM 579 N N . TRP A 1 72 ? -4.464 23.092 25.739 1.00 51.41 72 TRP A N 1
ATOM 580 C CA . TRP A 1 72 ? -3.412 23.671 26.562 1.00 51.41 72 TRP A CA 1
ATOM 581 C C . TRP A 1 72 ? -3.969 24.999 27.084 1.00 51.41 72 TRP A C 1
ATOM 583 O O . TRP A 1 72 ? -3.975 26.000 26.370 1.00 51.41 72 TRP A O 1
ATOM 593 N N . LEU A 1 73 ? -4.566 24.941 28.273 1.00 43.91 73 LEU A N 1
ATOM 594 C CA . LEU A 1 73 ? -4.782 26.058 29.185 1.00 43.91 73 LEU A CA 1
ATOM 595 C C . LEU A 1 73 ? -4.083 25.685 30.487 1.00 43.91 73 LEU A C 1
ATOM 597 O O . LEU A 1 73 ? -4.291 24.528 30.920 1.00 43.91 73 LEU A O 1
#

Sequence (73 aa):
MDRFCGGEDTFVPTSMAHELYRESAGDKYLYIVPEAAHVTSFLVDSEGYKRHIKDFVARYLGQNTEIRKKKWL

pLDDT: mean 75.95, std 13.86, range [42.94, 90.88]

Radius of gyration: 15.87 Å; chains: 1; bounding box: 30×43×42 Å